Protein AF-A0A4Y7ISJ0-F1 (afdb_monomer)

pLDDT: mean 70.94, std 14.52, range [35.53, 91.56]

Secondary structure (DSSP, 8-state):
---------------SS-TTSEEETTEEE-TTT----TT----THHHHHHHHHHTT----------TTHHHHHHHHHHHHHHHHHT-

Radius of gyration: 27.67 Å; Cα contacts (8 Å, |Δi|>4): 68; chains: 1; bounding box: 63×32×75 Å

Mean predicted aligned error: 16.76 Å

InterPro domains:
  IPR039974 Pre-mRNA-splicing factor SLU7 [PTHR12942] (7-63)

Solvent-accessible surface area (backbone atoms only — not comparable to full-atom values): 5546 Å² total; per-residue (Å²): 137,87,79,87,79,88,66,91,70,70,74,74,43,76,54,89,46,57,82,63,66,24,75,56,96,95,41,52,12,20,59,61,18,52,46,68,59,80,88,52,68,55,55,37,73,59,25,45,54,50,45,64,57,53,78,72,70,79,80,77,73,72,76,88,72,59,76,64,62,62,50,54,55,55,52,49,53,51,54,53,51,56,56,62,76,74,108

Foldseek 3Di:
DDDPPPDPPPCQAVAPADWQPDDDPNATGGPQQRDRDPSDHRPGVVSVVVVVVVVVDDDPPPPPPDPVVVVVVVVVVVVVVVVVVVD

Organism: Papaver somniferum (NCBI:txid3469)

Structure (mmCIF, N/CA/C/O backbone):
data_AF-A0A4Y7ISJ0-F1
#
_entry.id   AF-A0A4Y7ISJ0-F1
#
loop_
_atom_site.group_PDB
_atom_site.id
_atom_site.type_symbol
_atom_site.label_atom_id
_atom_site.label_alt_id
_atom_site.label_comp_id
_atom_site.label_asym_id
_atom_site.label_entity_id
_atom_site.label_seq_id
_atom_site.pdbx_PDB_ins_code
_atom_site.Cartn_x
_atom_site.Cartn_y
_atom_site.Cartn_z
_atom_site.occupancy
_atom_site.B_iso_or_equiv
_atom_site.auth_seq_id
_atom_site.auth_comp_id
_atom_site.auth_asym_id
_atom_site.auth_atom_id
_atom_site.pdbx_PDB_model_num
ATOM 1 N N . MET A 1 1 ? 32.964 -3.378 -26.507 1.00 35.53 1 MET A N 1
ATOM 2 C CA . MET A 1 1 ? 33.174 -4.522 -25.594 1.00 35.53 1 MET A CA 1
ATOM 3 C C . MET A 1 1 ? 31.821 -5.034 -25.122 1.00 35.53 1 MET A C 1
ATOM 5 O O . MET A 1 1 ? 31.101 -4.284 -24.477 1.00 35.53 1 MET A O 1
ATOM 9 N N . ALA A 1 2 ? 31.456 -6.264 -25.485 1.00 45.97 2 ALA A N 1
ATOM 10 C CA . ALA A 1 2 ? 30.273 -6.949 -24.969 1.00 45.97 2 ALA A CA 1
ATOM 11 C C . ALA A 1 2 ? 30.647 -7.689 -23.677 1.00 45.97 2 ALA A C 1
ATOM 13 O O . ALA A 1 2 ? 31.649 -8.402 -23.648 1.00 45.97 2 ALA A O 1
ATOM 14 N N . ILE A 1 3 ? 29.862 -7.503 -22.617 1.00 55.31 3 ILE A N 1
ATOM 15 C CA . ILE A 1 3 ? 30.000 -8.274 -21.378 1.00 55.31 3 ILE A CA 1
ATOM 16 C C . ILE A 1 3 ? 29.160 -9.549 -21.553 1.00 55.31 3 ILE A C 1
ATOM 18 O O . ILE A 1 3 ? 27.954 -9.430 -21.783 1.00 55.31 3 ILE A O 1
ATOM 22 N N . PRO A 1 4 ? 29.740 -10.759 -21.453 1.00 47.44 4 PRO A N 1
ATOM 23 C CA . PRO A 1 4 ? 28.990 -12.004 -21.561 1.00 47.44 4 PRO A CA 1
ATOM 24 C C . PRO A 1 4 ? 28.197 -12.217 -20.263 1.00 47.44 4 PRO A C 1
ATOM 26 O O . PRO A 1 4 ? 28.685 -12.768 -19.280 1.00 47.44 4 PRO A O 1
ATOM 29 N N . GLY A 1 5 ? 26.970 -11.698 -20.231 1.00 44.00 5 GLY A N 1
ATOM 30 C CA . GLY A 1 5 ? 26.091 -11.682 -19.061 1.00 44.00 5 GLY A CA 1
ATOM 31 C C . GLY A 1 5 ? 25.327 -12.984 -18.841 1.00 44.00 5 GLY A C 1
ATOM 32 O O . GLY A 1 5 ? 24.107 -12.965 -18.725 1.00 44.00 5 GLY A O 1
ATOM 33 N N . GLY A 1 6 ? 26.020 -14.116 -18.774 1.00 56.31 6 GLY A N 1
ATOM 34 C CA . GLY A 1 6 ? 25.431 -15.362 -18.294 1.00 56.31 6 GLY A CA 1
ATOM 35 C C . GLY A 1 6 ? 25.397 -15.389 -16.769 1.00 56.31 6 GLY A C 1
ATOM 36 O O . GLY A 1 6 ? 26.321 -15.923 -16.170 1.00 56.31 6 GLY A O 1
ATOM 37 N N . LYS A 1 7 ? 24.356 -14.823 -16.142 1.00 51.88 7 LYS A N 1
ATOM 38 C CA . LYS A 1 7 ? 23.894 -15.196 -14.790 1.00 51.88 7 LYS A CA 1
ATOM 39 C C . LYS A 1 7 ? 22.387 -14.979 -14.746 1.00 51.88 7 LYS A C 1
ATOM 41 O O . LYS A 1 7 ? 21.947 -13.833 -14.779 1.00 51.88 7 LYS A O 1
ATOM 46 N N . TYR A 1 8 ? 21.617 -16.066 -14.703 1.00 51.28 8 TYR A N 1
ATOM 47 C CA . TYR A 1 8 ? 20.187 -16.054 -14.393 1.00 51.28 8 TYR A CA 1
ATOM 48 C C . TYR A 1 8 ? 19.996 -15.255 -13.101 1.00 51.28 8 TYR A C 1
ATOM 50 O O . TYR A 1 8 ? 20.233 -15.751 -12.001 1.00 51.28 8 TYR A O 1
ATOM 58 N N . LYS A 1 9 ? 19.669 -13.970 -13.223 1.00 45.59 9 LYS A N 1
ATOM 59 C CA . LYS A 1 9 ? 19.329 -13.150 -12.073 1.00 45.59 9 LYS A CA 1
ATOM 60 C C . LYS A 1 9 ? 17.859 -13.427 -11.862 1.00 45.59 9 LYS A C 1
ATOM 62 O O . LYS A 1 9 ? 17.034 -12.731 -12.443 1.00 45.59 9 LYS A O 1
ATOM 67 N N . GLU A 1 10 ? 17.568 -14.502 -11.126 1.00 54.19 10 GLU A N 1
ATOM 68 C CA . GLU A 1 10 ? 16.230 -14.750 -10.598 1.00 54.19 10 GLU A CA 1
ATOM 69 C C . GLU A 1 10 ? 15.657 -13.405 -10.180 1.00 54.19 10 GLU A C 1
ATOM 71 O O . GLU A 1 10 ? 16.275 -12.652 -9.417 1.00 54.19 10 GLU A O 1
ATOM 76 N N . GLU A 1 11 ? 14.547 -13.072 -10.826 1.00 53.19 11 GLU A N 1
ATOM 77 C CA . GLU A 1 11 ? 13.850 -11.797 -10.839 1.00 53.19 11 GLU A CA 1
ATOM 78 C C . GLU A 1 11 ? 13.251 -11.568 -9.466 1.00 53.19 11 GLU A C 1
ATOM 80 O O . GLU A 1 11 ? 12.033 -11.572 -9.306 1.00 53.19 11 GLU A O 1
ATOM 85 N N . ALA A 1 12 ? 14.102 -11.471 -8.441 1.00 53.47 12 ALA A N 1
ATOM 86 C CA . ALA A 1 12 ? 13.686 -11.861 -7.112 1.00 53.47 12 ALA A CA 1
ATOM 87 C C . ALA A 1 12 ? 12.439 -11.077 -6.737 1.00 53.47 12 ALA A C 1
ATOM 89 O O . ALA A 1 12 ? 11.544 -11.625 -6.108 1.00 53.47 12 ALA A O 1
ATOM 90 N N . ARG A 1 13 ? 12.357 -9.795 -7.127 1.00 62.72 13 ARG A N 1
ATOM 91 C CA . ARG A 1 13 ? 11.263 -8.903 -6.758 1.00 62.72 13 ARG A CA 1
ATOM 92 C C . ARG A 1 13 ? 11.236 -7.674 -7.660 1.00 62.72 13 ARG A C 1
ATOM 94 O O . ARG A 1 13 ? 11.910 -6.708 -7.329 1.00 62.72 13 ARG A O 1
ATOM 101 N N . ASN A 1 14 ? 10.472 -7.702 -8.756 1.00 73.50 14 ASN A N 1
ATOM 102 C CA . ASN A 1 14 ? 10.322 -6.682 -9.826 1.00 73.50 14 ASN A CA 1
ATOM 103 C C . ASN A 1 14 ? 9.958 -5.230 -9.393 1.00 73.50 14 ASN A C 1
ATOM 105 O O . ASN A 1 14 ? 9.078 -4.586 -9.969 1.00 73.50 14 ASN A O 1
ATOM 109 N N . HIS A 1 15 ? 10.587 -4.700 -8.349 1.00 84.12 15 HIS A N 1
ATOM 110 C CA . HIS A 1 15 ? 10.433 -3.353 -7.820 1.00 84.12 15 HIS A CA 1
ATOM 111 C C . HIS A 1 15 ? 11.474 -2.444 -8.460 1.00 84.12 15 HIS A C 1
ATOM 113 O O . HIS A 1 15 ? 12.656 -2.768 -8.509 1.00 84.12 15 HIS A O 1
ATOM 119 N N . THR A 1 16 ? 11.040 -1.267 -8.899 1.00 84.19 16 THR A N 1
ATOM 120 C CA . THR A 1 16 ? 11.923 -0.233 -9.460 1.00 84.19 16 THR A CA 1
ATOM 121 C C . THR A 1 16 ? 12.536 0.669 -8.388 1.00 84.19 16 THR A C 1
ATOM 123 O O . THR A 1 16 ? 13.370 1.517 -8.685 1.00 84.19 16 THR A O 1
ATOM 126 N N . THR A 1 17 ? 12.111 0.516 -7.133 1.00 85.75 17 THR A N 1
ATOM 127 C CA . THR A 1 17 ? 12.509 1.367 -6.008 1.00 85.75 17 THR A CA 1
ATOM 128 C C . THR A 1 17 ? 12.950 0.516 -4.831 1.00 85.75 17 THR A C 1
ATOM 130 O O . THR A 1 17 ? 12.448 -0.591 -4.650 1.00 85.75 17 THR A O 1
ATOM 133 N N . VAL A 1 18 ? 13.843 1.045 -4.000 1.00 86.44 18 VAL A N 1
ATOM 134 C CA . VAL A 1 18 ? 14.318 0.366 -2.788 1.00 86.44 18 VAL A CA 1
ATOM 135 C C . VAL A 1 18 ? 13.257 0.347 -1.685 1.00 86.44 18 VAL A C 1
ATOM 137 O O . VAL A 1 18 ? 12.340 1.173 -1.658 1.00 86.44 18 VAL A O 1
ATOM 140 N N . TRP A 1 19 ? 13.371 -0.603 -0.759 1.00 85.88 19 TRP A N 1
ATOM 141 C CA . TRP A 1 19 ? 12.512 -0.656 0.423 1.00 85.88 19 TRP A CA 1
ATOM 142 C C . TRP A 1 19 ? 12.721 0.590 1.291 1.00 85.88 19 TRP A C 1
ATOM 144 O O . TRP A 1 19 ? 13.858 0.997 1.502 1.00 85.88 19 TRP A O 1
ATOM 154 N N . GLY A 1 20 ? 11.643 1.182 1.807 1.00 88.94 20 GLY A N 1
ATOM 155 C CA . GLY A 1 20 ? 11.703 2.416 2.600 1.00 88.94 20 GLY A CA 1
ATOM 156 C C . GLY A 1 20 ? 11.600 3.697 1.768 1.00 88.94 20 GLY A C 1
ATOM 157 O O . GLY A 1 20 ? 11.523 4.783 2.330 1.00 88.94 20 GLY A 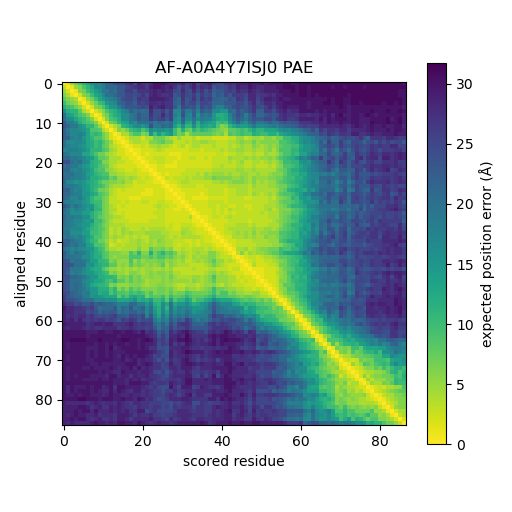O 1
ATOM 158 N N . SER A 1 21 ? 11.510 3.579 0.439 1.00 89.88 21 SER A N 1
ATOM 159 C CA . SER A 1 21 ? 11.209 4.702 -0.463 1.00 89.88 21 SER A CA 1
ATOM 160 C C . SER A 1 21 ? 9.776 5.238 -0.329 1.00 89.88 21 SER A C 1
ATOM 162 O O . SER A 1 21 ? 9.453 6.280 -0.901 1.00 89.88 21 SER A O 1
ATOM 164 N N . TRP A 1 22 ? 8.909 4.539 0.409 1.00 89.12 22 TRP A N 1
ATOM 165 C CA . TRP A 1 22 ? 7.547 4.956 0.727 1.00 89.12 22 TRP A CA 1
ATOM 166 C C . TRP A 1 22 ? 7.231 4.700 2.203 1.00 89.12 22 TRP A C 1
ATOM 168 O O . TRP A 1 22 ? 7.599 3.654 2.745 1.00 89.12 22 TRP A O 1
ATOM 178 N N . ARG A 1 23 ? 6.534 5.647 2.844 1.00 88.00 23 ARG A N 1
ATOM 179 C CA . ARG A 1 23 ? 6.090 5.560 4.240 1.00 88.00 23 ARG A CA 1
ATOM 180 C C . ARG A 1 23 ? 4.704 6.183 4.398 1.00 88.00 23 ARG A C 1
ATOM 182 O O . ARG A 1 23 ? 4.474 7.283 3.899 1.00 88.00 23 ARG A O 1
ATOM 189 N N . LYS A 1 24 ? 3.807 5.515 5.122 1.00 84.38 24 LYS A N 1
ATOM 190 C CA . LYS A 1 24 ? 2.495 6.048 5.530 1.00 84.38 24 LYS A CA 1
ATOM 191 C C . LYS A 1 24 ? 2.008 5.326 6.785 1.00 84.38 24 LYS A C 1
ATOM 193 O O . LYS A 1 24 ? 2.240 4.131 6.911 1.00 84.38 24 LYS A O 1
ATOM 198 N N . ASP A 1 25 ? 1.364 6.036 7.712 1.00 86.19 25 ASP A N 1
ATOM 199 C CA . ASP A 1 25 ? 0.777 5.467 8.940 1.00 86.19 25 ASP A CA 1
ATOM 200 C C . ASP A 1 25 ? 1.737 4.543 9.714 1.00 86.19 25 ASP A C 1
ATOM 202 O O . ASP A 1 25 ? 1.369 3.454 10.143 1.00 86.19 25 ASP A O 1
ATOM 206 N N . HIS A 1 26 ? 2.996 4.971 9.866 1.00 87.69 26 HIS A N 1
ATOM 207 C CA . HIS A 1 26 ? 4.081 4.205 10.505 1.00 87.69 26 HIS A CA 1
ATOM 208 C C . HIS A 1 26 ? 4.490 2.904 9.791 1.00 87.69 26 HIS A C 1
ATOM 210 O O . HIS A 1 26 ? 5.332 2.166 10.298 1.00 87.69 26 HIS A O 1
ATOM 216 N N . GLN A 1 27 ? 3.982 2.654 8.587 1.00 88.44 27 GLN A N 1
ATOM 217 C CA . GLN A 1 27 ? 4.377 1.532 7.743 1.00 88.44 27 GLN A CA 1
ATOM 218 C C . GLN A 1 27 ? 5.357 1.988 6.665 1.00 88.44 27 GLN A C 1
ATOM 220 O O . GLN A 1 27 ? 5.266 3.106 6.155 1.00 88.44 27 GLN A O 1
ATOM 225 N N . TRP A 1 28 ? 6.295 1.108 6.323 1.00 88.75 28 TRP A N 1
ATOM 226 C CA . TRP A 1 28 ? 7.335 1.343 5.324 1.00 88.75 28 TRP A CA 1
ATOM 227 C C . TRP A 1 28 ? 7.165 0.363 4.171 1.00 88.75 28 TRP A C 1
ATOM 229 O O . TRP A 1 28 ? 6.814 -0.794 4.394 1.00 88.75 28 TRP A O 1
ATOM 239 N N . GLY A 1 29 ? 7.440 0.812 2.952 1.00 91.56 29 GLY A N 1
ATOM 240 C CA . GLY A 1 29 ? 7.270 -0.002 1.758 1.00 91.56 29 GLY A CA 1
ATOM 241 C C . GLY A 1 29 ? 8.029 0.527 0.549 1.00 91.56 29 GLY A C 1
ATOM 242 O O . GLY A 1 29 ? 8.946 1.346 0.664 1.00 91.56 29 GLY A O 1
ATOM 243 N N . TYR A 1 30 ? 7.642 0.037 -0.625 1.00 90.00 30 TYR A N 1
ATOM 244 C CA . TYR A 1 30 ? 8.195 0.454 -1.916 1.00 90.00 30 TYR A CA 1
ATOM 245 C C . TYR A 1 30 ? 7.369 1.569 -2.555 1.00 90.00 30 TYR A C 1
ATOM 247 O O . TYR A 1 30 ? 6.150 1.460 -2.624 1.00 90.00 30 TYR A O 1
ATOM 255 N N . LYS A 1 31 ? 7.993 2.598 -3.132 1.00 87.50 31 LYS A N 1
ATOM 256 C CA . LYS A 1 31 ? 7.271 3.663 -3.852 1.00 87.50 31 LYS A CA 1
ATOM 257 C C . LYS A 1 31 ? 6.566 3.164 -5.119 1.00 87.50 31 LYS A C 1
ATOM 259 O O . LYS A 1 31 ? 5.526 3.707 -5.476 1.00 87.50 31 LYS A O 1
ATOM 264 N N . CYS A 1 32 ? 7.072 2.113 -5.765 1.00 86.94 32 CYS A N 1
ATOM 265 C CA . CYS A 1 32 ? 6.493 1.571 -7.001 1.00 86.94 32 CYS A CA 1
ATOM 266 C C . CYS A 1 32 ? 5.127 0.875 -6.834 1.00 86.94 32 CYS A C 1
ATOM 268 O O . CYS A 1 32 ? 4.331 0.875 -7.771 1.00 86.94 32 CYS A O 1
ATOM 270 N N . CYS A 1 33 ? 4.848 0.267 -5.678 1.00 87.25 33 CYS A N 1
ATOM 271 C CA . CYS A 1 33 ? 3.614 -0.497 -5.445 1.00 87.25 33 CYS A CA 1
ATOM 272 C C . CYS A 1 33 ? 3.016 -0.323 -4.040 1.00 87.25 33 CYS A C 1
ATOM 274 O O . CYS A 1 33 ? 1.961 -0.878 -3.761 1.00 87.25 33 CYS A O 1
ATOM 276 N N . GLN A 1 34 ? 3.674 0.432 -3.155 1.00 88.94 34 GLN A N 1
ATOM 277 C CA . GLN A 1 34 ? 3.286 0.676 -1.758 1.00 88.94 34 GLN A CA 1
ATOM 278 C C . GLN A 1 34 ? 3.106 -0.591 -0.915 1.00 88.94 34 GLN A C 1
ATOM 280 O O . GLN A 1 34 ? 2.445 -0.570 0.118 1.00 88.94 34 GLN A O 1
ATOM 285 N N . GLN A 1 35 ? 3.708 -1.707 -1.330 1.00 85.50 35 GLN A N 1
ATOM 286 C CA . GLN A 1 35 ? 3.681 -2.918 -0.526 1.00 85.50 35 GLN A CA 1
ATOM 287 C C . GLN A 1 35 ? 4.549 -2.770 0.721 1.00 85.50 35 GLN A C 1
ATOM 289 O O . GLN A 1 35 ? 5.711 -2.369 0.638 1.00 85.50 35 GLN A O 1
ATOM 294 N N . VAL A 1 36 ? 3.971 -3.175 1.850 1.00 89.25 36 VAL A N 1
ATOM 295 C CA . VAL A 1 36 ? 4.570 -3.177 3.192 1.00 89.25 36 VAL A CA 1
ATOM 296 C C . VAL A 1 36 ? 5.136 -4.543 3.584 1.00 89.25 36 VAL A C 1
ATOM 298 O O . VAL A 1 36 ? 5.443 -4.789 4.748 1.00 89.25 36 VAL A O 1
ATOM 301 N N . THR A 1 37 ? 5.323 -5.438 2.616 1.00 86.56 37 THR A N 1
ATOM 302 C CA . THR A 1 37 ? 5.956 -6.744 2.826 1.00 86.56 37 THR A CA 1
ATOM 303 C C . THR A 1 37 ? 7.345 -6.738 2.191 1.00 86.56 37 THR A C 1
ATOM 305 O O . THR A 1 37 ? 7.511 -6.446 1.005 1.00 86.56 37 THR A O 1
ATOM 308 N N . ARG A 1 38 ? 8.380 -7.043 2.980 1.00 84.75 38 ARG A N 1
ATOM 309 C CA . ARG A 1 38 ? 9.715 -7.341 2.436 1.00 84.75 38 ARG A CA 1
ATOM 310 C C . ARG A 1 38 ? 9.691 -8.737 1.795 1.00 84.75 38 ARG A C 1
ATOM 312 O O . ARG A 1 38 ? 8.762 -9.500 1.962 1.00 84.75 38 ARG A O 1
ATOM 319 N N . ASN A 1 39 ? 10.682 -9.055 0.993 1.00 81.56 39 ASN A N 1
ATOM 320 C CA . ASN A 1 39 ? 10.714 -10.157 0.027 1.00 81.56 39 ASN A CA 1
ATOM 321 C C . ASN A 1 39 ? 9.547 -10.401 -0.977 1.00 81.56 39 ASN A C 1
ATOM 323 O O . ASN A 1 39 ? 9.681 -11.275 -1.818 1.00 81.56 39 ASN A O 1
ATOM 327 N N . SER A 1 40 ? 8.485 -9.584 -1.021 1.00 83.62 40 SER A N 1
ATOM 328 C CA . SER A 1 40 ? 7.357 -9.737 -1.964 1.00 83.62 40 SER A CA 1
ATOM 329 C C . SER A 1 40 ? 7.616 -9.298 -3.416 1.00 83.62 40 SER A C 1
ATOM 331 O O . SER A 1 40 ? 8.438 -8.408 -3.667 1.00 83.62 40 SER A O 1
ATOM 333 N N . TYR A 1 41 ? 6.843 -9.858 -4.353 1.00 84.56 41 TYR A N 1
ATOM 334 C CA . TYR A 1 41 ? 6.796 -9.459 -5.764 1.00 84.56 41 TYR A CA 1
ATOM 335 C C . TYR A 1 41 ? 6.047 -8.143 -5.985 1.00 84.56 41 TYR A C 1
ATOM 337 O O . TYR A 1 41 ? 5.055 -7.836 -5.322 1.00 84.56 41 TYR A O 1
ATOM 345 N N . CYS A 1 42 ? 6.503 -7.370 -6.969 1.00 86.12 42 CYS A N 1
ATOM 346 C CA . CYS A 1 42 ? 5.876 -6.107 -7.3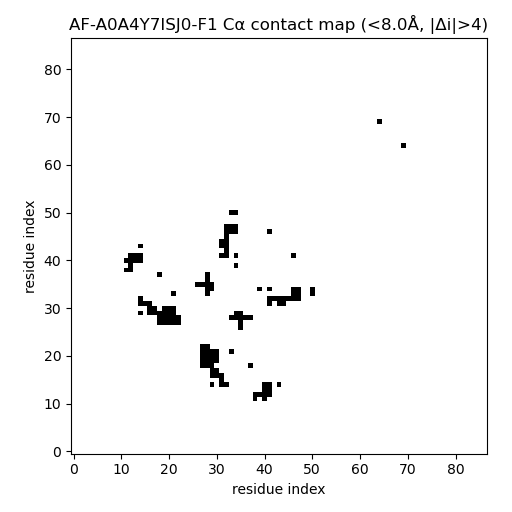28 1.00 86.12 42 CYS A CA 1
ATOM 347 C C . CYS A 1 42 ? 4.519 -6.334 -7.995 1.00 86.12 42 CYS A C 1
ATOM 349 O O . CYS A 1 42 ? 4.441 -6.790 -9.131 1.00 86.12 42 CYS A O 1
ATOM 351 N N . THR A 1 43 ? 3.446 -5.929 -7.316 1.00 83.81 43 THR A N 1
ATOM 352 C CA . THR A 1 43 ? 2.089 -5.905 -7.888 1.00 83.81 43 THR A CA 1
ATOM 353 C C . THR A 1 43 ? 1.788 -4.613 -8.651 1.00 83.81 43 THR A C 1
ATOM 355 O O . THR A 1 43 ? 0.645 -4.369 -9.038 1.00 83.81 43 THR A O 1
ATOM 358 N N . ARG A 1 44 ? 2.802 -3.766 -8.877 1.00 83.75 44 ARG A N 1
ATOM 359 C CA . ARG A 1 44 ? 2.707 -2.508 -9.632 1.00 83.75 44 ARG A CA 1
ATOM 360 C C . ARG A 1 44 ? 1.505 -1.668 -9.148 1.00 83.75 44 ARG A C 1
ATOM 362 O O . ARG A 1 44 ? 1.347 -1.451 -7.946 1.00 83.75 44 ARG A O 1
ATOM 369 N N . THR A 1 45 ? 0.633 -1.225 -10.052 1.00 80.62 45 THR A N 1
ATOM 370 C CA . THR A 1 45 ? -0.536 -0.383 -9.743 1.00 80.62 45 THR A CA 1
ATOM 371 C C . THR A 1 45 ? -1.584 -1.077 -8.868 1.00 80.62 45 THR A C 1
ATOM 373 O O . THR A 1 45 ? 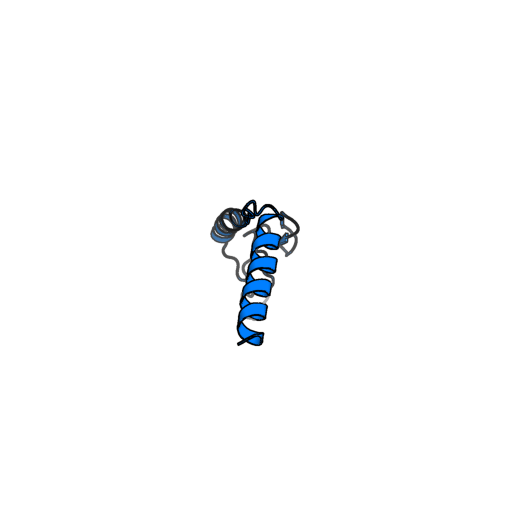-2.310 -0.397 -8.139 1.00 80.62 45 THR A O 1
ATOM 376 N N . ALA A 1 46 ? -1.652 -2.413 -8.875 1.00 81.00 46 ALA A N 1
ATOM 377 C CA . ALA A 1 46 ? -2.573 -3.158 -8.019 1.00 81.00 46 ALA A CA 1
ATOM 378 C C . ALA A 1 46 ? -2.205 -3.030 -6.532 1.00 81.00 46 ALA A C 1
ATOM 380 O O . ALA A 1 46 ? -3.096 -2.985 -5.687 1.00 81.00 46 ALA A O 1
ATOM 381 N N . GLY A 1 47 ? -0.914 -2.885 -6.206 1.00 79.31 47 GLY A N 1
ATOM 382 C CA . GLY A 1 47 ? -0.460 -2.656 -4.830 1.00 79.31 47 GLY A CA 1
ATOM 383 C C . GLY A 1 47 ? -0.945 -1.323 -4.257 1.00 79.31 47 GLY A C 1
ATOM 384 O O . GLY A 1 47 ? -1.418 -1.276 -3.126 1.00 79.31 47 GLY A O 1
ATOM 385 N N . VAL A 1 48 ? -0.947 -0.263 -5.070 1.00 83.38 48 VAL A N 1
ATOM 386 C CA . VAL A 1 48 ? -1.433 1.066 -4.660 1.00 83.38 48 VAL A CA 1
ATOM 387 C C . VAL A 1 48 ? -2.933 1.033 -4.351 1.00 83.38 48 VAL A C 1
ATOM 389 O O . VAL A 1 48 ? -3.366 1.553 -3.323 1.00 83.38 48 VAL A O 1
ATOM 392 N N . LYS A 1 49 ? -3.730 0.375 -5.206 1.00 82.75 49 LYS A N 1
ATOM 393 C CA . LYS A 1 49 ? -5.180 0.208 -4.995 1.00 82.75 49 LYS A CA 1
ATOM 394 C C . LYS A 1 49 ? -5.484 -0.642 -3.758 1.00 82.75 49 LYS A C 1
ATOM 396 O O . LYS A 1 49 ? -6.352 -0.278 -2.968 1.00 82.75 49 LYS A O 1
ATOM 401 N N . ALA A 1 50 ? -4.760 -1.746 -3.573 1.00 79.06 50 ALA A N 1
ATOM 402 C CA . ALA A 1 50 ? -4.924 -2.628 -2.420 1.00 79.06 50 ALA A CA 1
ATOM 403 C C . ALA A 1 50 ? -4.566 -1.920 -1.108 1.00 79.06 50 ALA A C 1
ATOM 405 O O . ALA A 1 50 ? -5.295 -2.043 -0.127 1.00 79.06 50 ALA A O 1
ATOM 406 N N . ASN A 1 51 ? -3.494 -1.127 -1.112 1.00 80.50 51 ASN A N 1
ATOM 407 C CA . ASN A 1 51 ? -3.096 -0.325 0.034 1.00 80.50 51 ASN A CA 1
ATOM 408 C C . ASN A 1 51 ? -4.153 0.745 0.361 1.00 80.50 51 ASN A C 1
ATOM 410 O O . ASN A 1 51 ? -4.593 0.874 1.499 1.00 80.50 51 ASN A O 1
ATOM 414 N N . ALA A 1 52 ? -4.666 1.457 -0.647 1.00 78.25 52 ALA A N 1
ATOM 415 C CA . ALA A 1 52 ? -5.762 2.408 -0.450 1.00 78.25 52 ALA A CA 1
ATOM 416 C C . ALA A 1 52 ? -7.024 1.7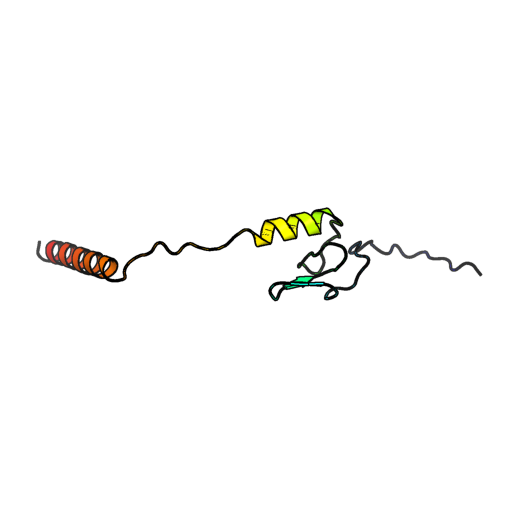51 0.150 1.00 78.25 52 ALA A C 1
ATOM 418 O O . ALA A 1 52 ? -7.686 2.347 1.000 1.00 78.25 52 ALA A O 1
ATOM 419 N N . ALA A 1 53 ? -7.340 0.515 -0.252 1.00 76.31 53 ALA A N 1
ATOM 420 C CA . ALA A 1 53 ? -8.471 -0.243 0.278 1.00 76.31 53 ALA A CA 1
ATOM 421 C C . ALA A 1 53 ? -8.224 -0.812 1.691 1.00 76.31 53 ALA A C 1
ATOM 423 O O . ALA A 1 53 ? -9.154 -0.851 2.501 1.00 76.31 53 ALA A O 1
ATOM 424 N N . SER A 1 54 ? -6.997 -1.234 2.015 1.00 68.75 54 SER A N 1
ATOM 425 C CA . SER A 1 54 ? -6.647 -1.812 3.322 1.00 68.75 54 SER A CA 1
ATOM 426 C C . SER A 1 54 ? -6.688 -0.771 4.443 1.00 68.75 54 SER A C 1
ATOM 428 O O . SER A 1 54 ? -7.209 -1.060 5.523 1.00 68.75 54 SER A O 1
ATOM 430 N N . HIS A 1 55 ? -6.279 0.472 4.166 1.00 65.50 55 HIS A N 1
ATOM 431 C CA . HIS A 1 55 ? -6.389 1.594 5.107 1.00 65.50 55 HIS A CA 1
ATOM 432 C C . HIS A 1 55 ? -7.844 1.923 5.511 1.00 65.50 55 HIS A C 1
ATOM 434 O O . HIS A 1 55 ? -8.060 2.676 6.459 1.00 65.50 55 HIS A O 1
ATOM 440 N N . LYS A 1 56 ? -8.861 1.344 4.851 1.00 61.03 56 LYS A N 1
ATOM 441 C CA . LYS A 1 56 ? -10.283 1.567 5.167 1.00 61.03 56 LYS A CA 1
ATOM 442 C C . LYS A 1 56 ? -10.825 0.680 6.298 1.00 61.03 56 LYS A C 1
ATOM 444 O O . LYS A 1 56 ? -11.971 0.860 6.707 1.00 61.03 56 LYS A O 1
ATOM 449 N N . LYS A 1 57 ? -10.060 -0.272 6.845 1.00 62.69 57 LYS A N 1
ATOM 450 C CA . LYS A 1 57 ? -10.586 -1.200 7.863 1.00 62.69 57 LYS A CA 1
ATOM 451 C C . LYS A 1 57 ? -9.785 -1.165 9.158 1.00 62.69 57 LYS A C 1
ATOM 453 O O . LYS A 1 57 ? -8.741 -1.795 9.251 1.00 62.69 57 LYS A O 1
ATOM 458 N N . ARG A 1 58 ? -10.357 -0.488 10.164 1.00 62.81 58 ARG A N 1
ATOM 459 C CA . ARG A 1 58 ? -10.464 -0.886 11.590 1.00 62.81 58 ARG A CA 1
ATOM 460 C C . ARG A 1 58 ? -10.619 0.343 12.490 1.00 62.81 58 ARG A C 1
ATOM 462 O O . ARG A 1 58 ? -9.757 0.662 13.299 1.00 62.81 58 ARG A O 1
ATOM 469 N N . ARG A 1 59 ? -11.792 0.974 12.438 1.00 57.09 59 ARG A N 1
ATOM 470 C CA . ARG A 1 59 ? -12.386 1.458 13.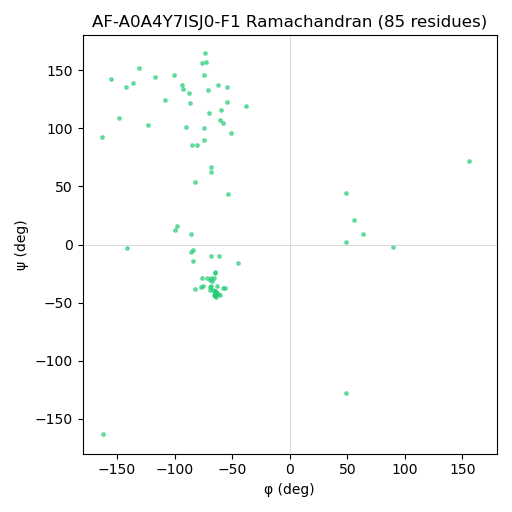684 1.00 57.09 59 ARG A CA 1
ATOM 471 C C . ARG A 1 59 ? -13.249 0.323 14.204 1.00 57.09 59 ARG A C 1
ATOM 473 O O . ARG A 1 59 ? -14.336 0.098 13.684 1.00 57.09 59 ARG A O 1
ATOM 480 N N . ARG A 1 60 ? -12.754 -0.425 15.196 1.00 57.72 60 ARG A N 1
ATOM 481 C CA . ARG A 1 60 ? -13.684 -1.073 16.124 1.00 57.72 60 ARG A CA 1
ATOM 482 C C . ARG A 1 60 ? -14.479 0.092 16.709 1.00 57.72 60 ARG A C 1
ATOM 484 O O . ARG A 1 60 ? -13.916 0.872 17.472 1.00 57.72 60 ARG A O 1
ATOM 491 N N . LYS A 1 61 ? -15.732 0.286 16.286 1.00 53.19 61 LYS A N 1
ATOM 492 C CA . LYS A 1 61 ? -16.666 1.017 17.138 1.00 53.19 61 LYS A CA 1
ATOM 493 C C . LYS A 1 61 ? -16.719 0.159 18.391 1.00 53.19 61 LYS A C 1
ATOM 495 O O . LYS A 1 61 ? -17.196 -0.970 18.319 1.00 53.19 61 LYS A O 1
ATOM 500 N N . LYS A 1 62 ? -16.102 0.614 19.481 1.00 48.19 62 LYS A N 1
ATOM 501 C CA . LYS A 1 62 ? -16.442 0.053 20.782 1.00 48.19 62 LYS A CA 1
ATOM 502 C C . LYS A 1 62 ? -17.968 0.221 20.857 1.00 48.19 62 LYS A C 1
ATOM 504 O O . LYS A 1 62 ? -18.409 1.349 20.614 1.00 48.19 62 LYS A O 1
ATOM 509 N N . PRO A 1 63 ? -18.781 -0.834 21.049 1.00 52.81 63 PRO A N 1
ATOM 510 C CA . PRO A 1 63 ? -20.118 -0.572 21.545 1.00 52.81 63 PRO A CA 1
ATOM 511 C C . PRO A 1 63 ? -19.924 0.245 22.824 1.00 52.81 63 PRO A C 1
ATOM 513 O O . PRO A 1 63 ? -18.983 0.002 23.586 1.00 52.81 63 PRO A O 1
ATOM 516 N N . GLU A 1 64 ? -20.709 1.297 22.975 1.00 59.97 64 GLU A N 1
ATOM 517 C CA . GLU A 1 64 ? -20.716 2.170 24.141 1.00 59.97 64 GLU A CA 1
ATOM 518 C C . GLU A 1 64 ? -21.267 1.380 25.335 1.00 59.97 64 GLU A C 1
ATOM 520 O O . GLU A 1 64 ? -22.372 1.602 25.797 1.00 59.97 64 GLU A O 1
ATOM 525 N N . ALA A 1 65 ? -20.518 0.371 25.775 1.00 53.50 65 ALA A N 1
ATOM 526 C CA . ALA A 1 65 ? -20.801 -0.368 26.983 1.00 53.50 65 ALA A CA 1
ATOM 527 C C . ALA A 1 65 ? -20.418 0.557 28.133 1.00 53.50 65 ALA A C 1
ATOM 529 O O . ALA A 1 65 ? -19.231 0.789 28.421 1.00 53.50 65 ALA A O 1
ATOM 530 N N . ASN A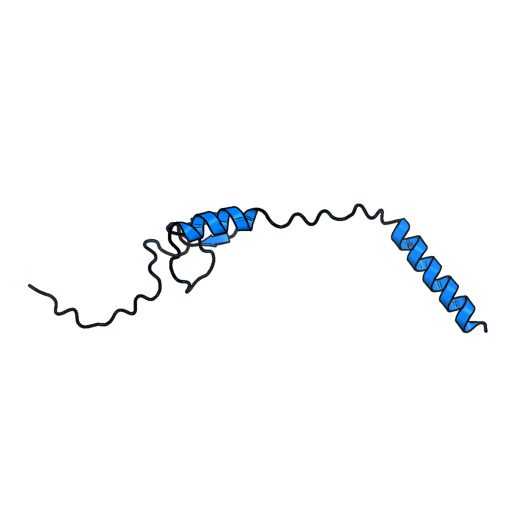 1 66 ? -21.447 1.178 28.699 1.00 60.22 66 ASN A N 1
ATOM 531 C CA . ASN A 1 66 ? -21.373 1.851 29.973 1.00 60.22 66 ASN A CA 1
ATOM 532 C C . ASN A 1 66 ? -20.970 0.799 31.005 1.00 60.22 66 ASN A C 1
ATOM 534 O O . ASN A 1 66 ? -21.721 -0.128 31.275 1.00 60.22 66 ASN A O 1
ATOM 538 N N . ARG A 1 67 ? -19.780 0.986 31.587 1.00 55.00 67 ARG A N 1
ATOM 539 C CA . ARG A 1 67 ? -19.135 0.163 32.632 1.00 55.00 67 ARG A CA 1
ATOM 540 C C . ARG A 1 67 ? -20.059 -0.261 33.792 1.00 55.00 67 ARG A C 1
ATOM 542 O O . ARG A 1 67 ? -19.678 -1.112 34.580 1.00 55.00 67 ARG A O 1
ATOM 549 N N . PHE A 1 68 ? -21.217 0.377 33.937 1.00 52.72 68 PHE A N 1
ATOM 550 C CA . PHE A 1 68 ? -22.196 0.091 34.974 1.00 52.72 68 PHE A CA 1
ATOM 551 C C . PHE A 1 68 ? -23.028 -1.170 34.681 1.00 52.72 68 PHE A C 1
ATOM 553 O O . PHE A 1 68 ? -23.278 -1.938 35.601 1.00 52.72 68 PHE A O 1
ATOM 560 N N . GLU A 1 69 ? -23.384 -1.434 33.417 1.00 60.34 69 GLU A N 1
ATOM 561 C CA . GLU A 1 69 ? -24.163 -2.631 33.044 1.00 60.34 69 GLU A CA 1
ATOM 562 C C . GLU A 1 69 ? -23.343 -3.925 33.231 1.00 60.34 69 GLU A C 1
ATOM 564 O O . GLU A 1 69 ? -23.892 -4.949 33.618 1.00 60.34 69 GLU A O 1
ATOM 569 N N . ASP A 1 70 ? -22.010 -3.852 33.097 1.00 60.50 70 ASP A N 1
ATOM 570 C CA . ASP A 1 70 ? -21.089 -4.970 33.371 1.00 60.50 70 ASP A CA 1
ATOM 571 C C . ASP A 1 70 ? -21.071 -5.393 34.863 1.00 60.50 70 ASP A C 1
ATOM 573 O O . ASP A 1 70 ? -20.673 -6.511 35.193 1.00 60.50 70 ASP A O 1
ATOM 577 N N . VAL A 1 71 ? -21.451 -4.497 35.787 1.00 65.81 71 VAL A N 1
ATOM 578 C CA . VAL A 1 71 ? -21.458 -4.777 37.238 1.00 65.81 71 VAL A CA 1
ATOM 579 C C . VAL A 1 71 ? -22.724 -5.528 37.643 1.00 65.81 71 VAL A C 1
ATOM 581 O O . VAL A 1 71 ? -22.652 -6.432 38.473 1.00 65.81 71 VAL A O 1
ATOM 584 N N . GLU A 1 72 ? -23.865 -5.182 37.046 1.00 63.50 72 GLU A N 1
ATOM 585 C CA . GLU A 1 72 ? -25.149 -5.851 37.289 1.00 63.50 72 GLU A CA 1
ATOM 586 C C . GLU A 1 72 ? -25.106 -7.316 36.814 1.00 63.50 72 GLU A C 1
ATOM 588 O O . GLU A 1 72 ? -25.523 -8.203 37.558 1.00 63.50 72 GLU A O 1
ATOM 593 N N . ASP A 1 73 ? -24.497 -7.596 35.653 1.00 67.12 73 ASP A N 1
ATOM 594 C CA . ASP A 1 73 ? -24.270 -8.969 35.169 1.00 67.12 73 ASP A CA 1
ATOM 595 C C . ASP A 1 73 ? -23.342 -9.769 36.105 1.00 67.12 73 ASP A C 1
ATOM 597 O O . ASP A 1 73 ? -23.621 -10.927 36.423 1.00 67.12 73 ASP A O 1
ATOM 601 N N . PHE A 1 74 ? -22.271 -9.146 36.615 1.00 63.28 74 PHE A N 1
ATOM 602 C CA . PHE A 1 74 ? -21.349 -9.794 37.558 1.00 63.28 74 PHE A CA 1
ATOM 603 C C . PHE A 1 74 ? -22.022 -10.127 38.901 1.00 63.28 74 PHE A C 1
ATOM 605 O O . PHE A 1 74 ? -21.800 -11.200 39.470 1.00 63.28 74 PHE A O 1
ATOM 612 N N . ILE A 1 75 ? -22.870 -9.228 39.412 1.00 77.19 75 ILE A N 1
ATOM 613 C CA . ILE A 1 75 ? -23.650 -9.464 40.636 1.00 77.19 75 ILE A CA 1
ATOM 614 C C . ILE A 1 75 ? -24.724 -10.536 40.391 1.00 77.19 75 ILE A C 1
ATOM 616 O O . ILE A 1 75 ? -24.934 -11.394 41.253 1.00 77.19 75 ILE A O 1
ATOM 620 N N . GLY A 1 76 ? -25.371 -10.528 39.222 1.00 70.50 76 GLY A N 1
ATOM 621 C CA . GLY A 1 76 ? -26.394 -11.502 38.840 1.00 70.50 76 GLY A CA 1
ATOM 622 C C . GLY A 1 76 ? -25.862 -12.935 38.776 1.00 70.50 76 GLY A C 1
ATOM 623 O O . GLY A 1 76 ? -26.493 -13.856 39.304 1.00 70.50 76 GLY A O 1
ATOM 624 N N . GLU A 1 77 ? -24.668 -13.127 38.212 1.00 67.69 77 GLU A N 1
ATOM 625 C CA . GLU A 1 77 ? -24.014 -14.438 38.162 1.00 67.69 77 GLU A CA 1
ATOM 626 C C . GLU A 1 77 ? -23.663 -14.944 39.574 1.00 67.69 77 GLU A C 1
ATOM 628 O O . GLU A 1 77 ? -23.953 -16.093 39.920 1.00 67.69 77 GLU A O 1
ATOM 633 N N . TYR A 1 78 ? -23.141 -14.068 40.442 1.00 70.94 78 TYR A N 1
ATOM 634 C CA . TYR A 1 78 ? -22.834 -14.401 41.838 1.00 70.94 78 TYR A CA 1
ATOM 635 C C . TYR A 1 78 ? -24.078 -14.829 42.634 1.00 70.94 78 TYR A C 1
ATOM 637 O O . TYR A 1 78 ? -24.036 -15.825 43.360 1.00 70.94 78 TYR A O 1
ATOM 645 N N . PHE A 1 79 ? -25.205 -14.130 42.472 1.00 70.50 79 PHE A N 1
ATOM 646 C CA . PHE 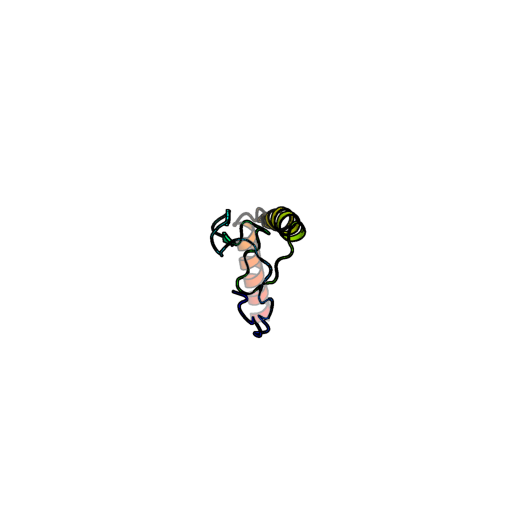A 1 79 ? -26.454 -14.472 43.165 1.00 70.50 79 PHE A CA 1
ATOM 647 C C . PHE A 1 79 ? -27.055 -15.797 42.672 1.00 70.50 79 PHE A C 1
ATOM 649 O O . PHE A 1 79 ? -27.589 -16.573 43.469 1.00 70.50 79 PHE A O 1
ATOM 656 N N . SER A 1 80 ? -26.928 -16.098 41.375 1.00 70.38 80 SER A N 1
ATOM 657 C CA . SER A 1 80 ? -27.351 -17.385 40.813 1.00 70.38 80 SER A CA 1
ATOM 658 C C . SER A 1 80 ? -26.503 -18.548 41.343 1.00 70.38 80 SER A C 1
ATOM 660 O O . SER A 1 80 ? -27.055 -19.580 41.725 1.00 70.38 80 SER A O 1
ATOM 662 N N . PHE A 1 81 ? -25.177 -18.392 41.422 1.00 67.00 81 PHE A N 1
ATOM 663 C CA . PHE A 1 81 ? -24.289 -19.413 41.994 1.00 67.00 81 PHE A CA 1
ATOM 664 C C . PHE A 1 81 ? -24.511 -19.616 43.497 1.00 67.00 81 PHE A C 1
ATOM 666 O O . PHE A 1 81 ? -24.504 -20.754 43.968 1.00 67.00 81 PHE A O 1
ATOM 673 N N . ALA A 1 82 ? -24.753 -18.541 44.251 1.00 68.62 82 ALA A N 1
ATOM 674 C CA . ALA A 1 82 ? -25.030 -18.620 45.685 1.00 68.62 82 ALA A CA 1
ATOM 675 C C . ALA A 1 82 ? -26.328 -19.388 45.994 1.00 68.62 82 ALA A C 1
ATOM 677 O O . ALA A 1 82 ? -26.382 -20.133 46.970 1.00 68.62 82 ALA A O 1
ATOM 678 N N . ASN A 1 83 ? -27.351 -19.262 45.144 1.00 65.44 83 ASN A N 1
ATOM 679 C CA . ASN A 1 83 ? -28.575 -20.058 45.265 1.00 65.44 83 ASN A CA 1
ATOM 68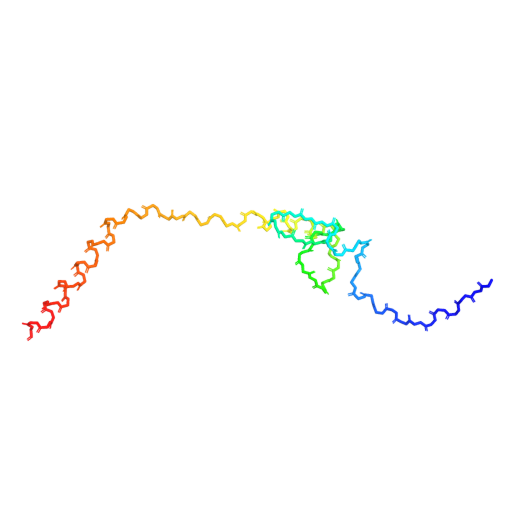0 C C . ASN A 1 83 ? -28.370 -21.533 44.883 1.00 65.44 83 ASN A C 1
ATOM 682 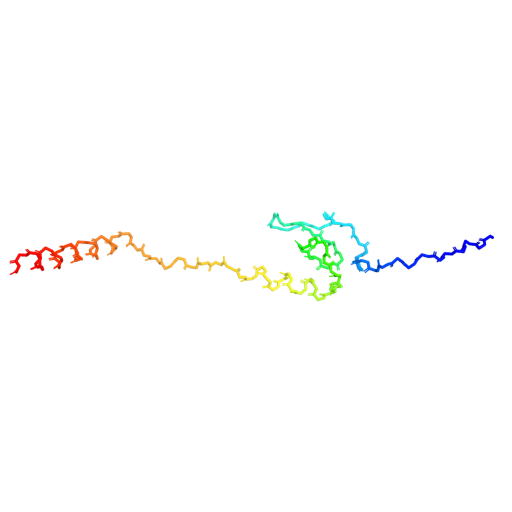O O . ASN A 1 83 ? -29.053 -22.390 45.433 1.00 65.44 83 ASN A O 1
ATOM 686 N N . LEU A 1 84 ? -27.423 -21.844 43.990 1.00 65.19 84 LEU A N 1
ATOM 687 C CA . LEU A 1 84 ? -27.108 -23.225 43.603 1.00 65.19 84 LEU A CA 1
ATOM 688 C C . LEU A 1 84 ? -26.295 -23.983 44.668 1.00 65.19 84 LEU A C 1
ATOM 690 O O . LEU A 1 84 ? -26.388 -25.200 44.748 1.00 65.19 84 LEU A O 1
ATOM 694 N N . LEU A 1 85 ? -25.484 -23.274 45.459 1.00 65.31 85 LEU A N 1
ATOM 695 C CA . LEU A 1 85 ? -24.670 -23.845 46.543 1.00 65.31 85 LEU A CA 1
ATOM 696 C C . LEU A 1 85 ? -25.436 -24.008 47.868 1.00 65.31 85 LEU A C 1
ATOM 698 O O . LEU A 1 85 ? -24.951 -24.693 48.764 1.00 65.31 85 LEU A O 1
ATOM 702 N N . ASN A 1 86 ? -26.606 -23.377 47.993 1.00 57.97 86 ASN A N 1
ATOM 703 C CA . ASN A 1 86 ? -27.493 -23.473 49.157 1.00 57.97 86 ASN A CA 1
ATOM 704 C C . ASN A 1 86 ? -28.674 -24.449 48.948 1.00 57.97 86 ASN A C 1
ATOM 706 O O . ASN A 1 86 ? -29.610 -24.440 49.750 1.00 57.97 86 ASN A O 1
ATOM 710 N N . ALA A 1 87 ? -28.642 -25.265 47.889 1.00 52.00 87 ALA A N 1
ATOM 711 C CA . ALA A 1 87 ? -29.586 -26.353 47.612 1.00 52.00 87 ALA A CA 1
ATOM 712 C C . ALA A 1 87 ? -28.900 -27.714 47.795 1.00 52.00 87 ALA A C 1
ATOM 714 O O . ALA A 1 87 ? -29.569 -28.635 48.314 1.00 52.00 87 ALA A O 1
#

Sequence (87 aa):
MAIPGGKYKEEARNHTTVWGSWRKDHQWGYKCCQQVTRNSYCTRTAGVKANAASHKKRRRKKPEANRFEDVEDFIGEYFSFANLLNA